Protein AF-A0A7C7SSS0-F1 (afdb_monomer_lite)

Foldseek 3Di:
DPDDDVPDDDDDDPVRVLLVQLVVCVVVPHDLLVSLVVSCVVCVVVPVDSVVSSVVSVVSCVVPPD

Structure (mmCIF, N/CA/C/O backbone):
data_AF-A0A7C7SSS0-F1
#
_entry.id   AF-A0A7C7SSS0-F1
#
loop_
_atom_site.group_PDB
_atom_site.id
_atom_site.type_symbol
_atom_site.label_atom_id
_atom_site.label_alt_id
_atom_site.label_comp_id
_atom_site.label_asym_id
_atom_site.label_entity_id
_atom_site.label_seq_id
_atom_site.pdbx_PDB_ins_code
_atom_site.Cartn_x
_atom_site.Cartn_y
_atom_site.Cartn_z
_atom_site.occupancy
_atom_site.B_iso_or_equiv
_atom_site.auth_seq_id
_atom_site.auth_comp_id
_atom_site.auth_asym_id
_atom_site.auth_atom_id
_atom_site.pdbx_PDB_model_num
ATOM 1 N N . MET A 1 1 ? 25.924 9.415 -15.314 1.00 49.38 1 MET A N 1
ATOM 2 C CA . MET A 1 1 ? 24.994 8.543 -16.065 1.00 49.38 1 MET A CA 1
ATOM 3 C C . MET A 1 1 ? 25.316 7.094 -15.704 1.00 49.38 1 MET A C 1
ATOM 5 O O . MET A 1 1 ? 26.414 6.648 -16.010 1.00 49.38 1 MET A O 1
ATOM 9 N N . ARG A 1 2 ? 24.456 6.386 -14.956 1.00 62.81 2 ARG A N 1
ATOM 10 C CA . ARG A 1 2 ? 24.651 4.940 -14.709 1.00 62.81 2 ARG A CA 1
ATOM 11 C C . ARG A 1 2 ? 24.367 4.216 -16.028 1.00 62.81 2 ARG A C 1
ATOM 13 O O . ARG A 1 2 ? 23.336 4.484 -16.638 1.00 62.81 2 ARG A O 1
ATOM 20 N N . LYS A 1 3 ? 25.280 3.356 -16.491 1.00 60.88 3 LYS A N 1
ATOM 21 C CA . LYS A 1 3 ? 25.061 2.507 -17.673 1.00 60.88 3 LYS A CA 1
ATOM 22 C C . LYS A 1 3 ? 23.885 1.569 -17.372 1.00 60.88 3 LYS A C 1
ATOM 24 O O . LYS A 1 3 ? 24.049 0.636 -16.593 1.00 60.88 3 LYS A O 1
ATOM 29 N N . CYS A 1 4 ? 22.709 1.839 -17.937 1.00 64.75 4 CYS A N 1
ATOM 30 C CA . CYS A 1 4 ? 21.628 0.857 -17.985 1.00 64.75 4 CYS A CA 1
ATOM 31 C C . CYS A 1 4 ? 21.960 -0.100 -19.124 1.00 64.75 4 CYS A C 1
ATOM 33 O O . CYS A 1 4 ? 21.865 0.273 -20.290 1.00 64.75 4 CYS A O 1
ATOM 35 N N . ASN A 1 5 ? 22.439 -1.292 -18.777 1.00 75.50 5 ASN A N 1
ATOM 36 C CA . ASN A 1 5 ? 22.553 -2.371 -19.744 1.00 75.50 5 ASN A CA 1
ATOM 37 C C . ASN A 1 5 ? 21.141 -2.912 -20.011 1.00 75.50 5 ASN A C 1
ATOM 39 O O . ASN A 1 5 ? 20.395 -3.092 -19.050 1.00 75.50 5 ASN A O 1
ATOM 43 N N . GLY A 1 6 ? 20.768 -3.142 -21.271 1.00 80.00 6 GLY A N 1
ATOM 44 C CA . GLY A 1 6 ? 19.416 -3.598 -21.630 1.00 80.00 6 GLY A CA 1
ATOM 45 C C . GLY A 1 6 ? 19.030 -4.927 -20.969 1.00 80.00 6 GLY A C 1
ATOM 46 O O . GLY A 1 6 ? 17.869 -5.130 -20.638 1.00 80.00 6 GLY A O 1
ATOM 47 N N . ASP A 1 7 ? 20.020 -5.777 -20.692 1.00 87.38 7 ASP A N 1
ATOM 48 C CA . ASP A 1 7 ? 19.867 -7.063 -20.002 1.00 87.38 7 ASP A CA 1
ATOM 49 C C . ASP A 1 7 ? 19.821 -6.968 -18.464 1.00 87.38 7 ASP A C 1
ATOM 51 O O . ASP A 1 7 ? 19.719 -7.985 -17.778 1.00 87.38 7 ASP A O 1
ATOM 55 N N . PHE A 1 8 ? 19.948 -5.774 -17.874 1.00 83.44 8 PHE A N 1
ATOM 56 C CA . PHE A 1 8 ? 19.896 -5.635 -16.419 1.00 83.44 8 PHE A CA 1
ATOM 57 C C . PHE A 1 8 ? 18.466 -5.834 -15.905 1.00 83.44 8 PHE A C 1
ATOM 59 O O . PHE A 1 8 ? 17.583 -5.024 -16.179 1.00 83.44 8 PHE A O 1
ATOM 66 N N . VAL A 1 9 ? 18.262 -6.872 -15.092 1.00 82.81 9 VAL A N 1
ATOM 67 C CA . VAL A 1 9 ? 16.991 -7.133 -14.407 1.00 82.81 9 VAL A CA 1
ATOM 68 C C . VAL A 1 9 ? 17.042 -6.517 -13.002 1.00 82.81 9 VAL A C 1
ATOM 70 O O . VAL A 1 9 ? 17.717 -7.062 -12.123 1.00 82.81 9 VAL A O 1
ATOM 73 N N . PRO A 1 10 ? 16.369 -5.378 -12.746 1.00 82.94 10 PRO A N 1
ATOM 74 C CA . PRO A 1 10 ? 16.316 -4.806 -11.410 1.00 82.94 10 PRO A CA 1
ATOM 75 C C . PRO A 1 10 ? 15.498 -5.708 -10.486 1.00 82.94 10 PRO A C 1
ATOM 77 O O . PRO A 1 10 ? 14.416 -6.170 -10.839 1.00 82.94 10 PRO A O 1
ATOM 80 N N . SER A 1 11 ? 15.998 -5.915 -9.273 1.00 87.00 11 SER A N 1
ATOM 81 C CA . SER A 1 11 ? 15.206 -6.496 -8.190 1.00 87.00 11 SER A CA 1
ATOM 82 C C . SER A 1 11 ? 14.649 -5.363 -7.329 1.00 87.00 11 SER A C 1
ATOM 84 O O . SER A 1 11 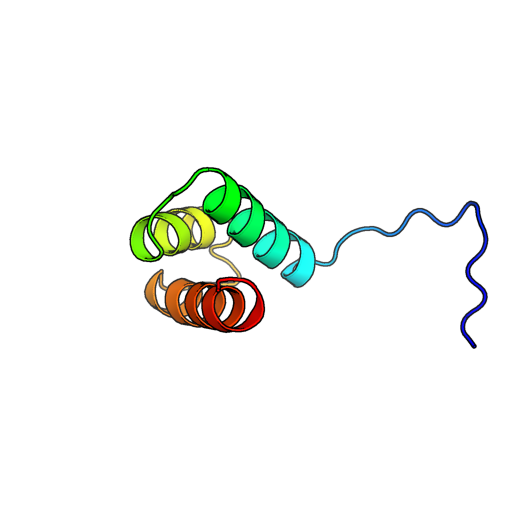? 15.418 -4.465 -6.962 1.00 87.00 11 SER A O 1
ATOM 86 N N . PRO A 1 12 ? 13.341 -5.356 -7.021 1.00 86.94 12 PRO A N 1
ATOM 87 C CA . PRO A 1 12 ? 12.769 -4.332 -6.165 1.00 86.94 12 PRO A CA 1
ATOM 88 C C . PRO A 1 12 ? 13.404 -4.413 -4.777 1.00 86.94 12 PRO A C 1
ATOM 90 O O . PRO A 1 12 ? 13.651 -5.490 -4.236 1.00 86.94 12 PRO A O 1
ATOM 93 N N . THR A 1 13 ? 13.706 -3.251 -4.207 1.00 92.56 13 THR A N 1
ATOM 94 C CA . THR A 1 13 ? 14.071 -3.168 -2.794 1.00 92.56 13 THR A CA 1
ATOM 95 C C . THR A 1 13 ? 12.833 -3.420 -1.942 1.00 92.56 13 THR A C 1
ATOM 97 O O . THR A 1 13 ? 11.709 -3.258 -2.409 1.00 92.56 13 THR A O 1
ATOM 100 N N . ARG A 1 14 ? 13.028 -3.714 -0.655 1.00 91.31 14 ARG A N 1
ATOM 101 C CA . ARG A 1 14 ? 11.908 -3.900 0.275 1.00 91.31 14 ARG A CA 1
ATOM 102 C C . ARG A 1 14 ? 10.968 -2.681 0.335 1.00 91.31 14 ARG A C 1
ATOM 104 O O . ARG A 1 14 ? 9.763 -2.871 0.430 1.00 91.31 14 ARG A O 1
ATOM 111 N N . ASP A 1 15 ? 11.485 -1.449 0.234 1.00 92.31 15 ASP A N 1
ATOM 112 C CA . ASP A 1 15 ? 10.639 -0.242 0.096 1.00 92.31 15 ASP A CA 1
ATOM 113 C C . ASP A 1 15 ? 9.822 -0.275 -1.204 1.00 92.31 15 ASP A C 1
ATOM 115 O O . ASP A 1 15 ? 8.624 -0.023 -1.173 1.00 92.31 15 ASP A O 1
ATOM 119 N N . ALA A 1 16 ? 10.439 -0.639 -2.333 1.00 93.56 16 ALA A N 1
ATOM 120 C CA . ALA A 1 16 ? 9.739 -0.714 -3.614 1.00 93.56 16 ALA A CA 1
ATOM 121 C C . ALA A 1 16 ? 8.661 -1.813 -3.634 1.00 93.56 16 ALA A C 1
ATOM 123 O O . ALA A 1 16 ? 7.609 -1.623 -4.238 1.00 93.56 16 ALA A O 1
ATOM 124 N N . GLU A 1 17 ? 8.888 -2.944 -2.959 1.00 95.19 17 GLU A N 1
ATOM 125 C CA . GLU A 1 17 ? 7.877 -3.996 -2.790 1.00 95.19 17 GLU A CA 1
ATOM 126 C C . GLU A 1 17 ? 6.672 -3.506 -1.973 1.00 95.19 17 GLU A C 1
ATOM 128 O O . GLU A 1 17 ? 5.526 -3.798 -2.318 1.00 95.19 17 GLU A O 1
ATOM 133 N N . ILE A 1 18 ? 6.922 -2.740 -0.905 1.00 95.50 18 ILE A N 1
ATOM 134 C CA . ILE A 1 18 ? 5.875 -2.140 -0.070 1.00 95.50 18 ILE A CA 1
ATOM 135 C C . ILE A 1 18 ? 5.067 -1.124 -0.875 1.00 95.50 18 ILE A C 1
ATOM 137 O O . ILE A 1 18 ? 3.839 -1.216 -0.918 1.00 95.50 18 ILE A O 1
ATOM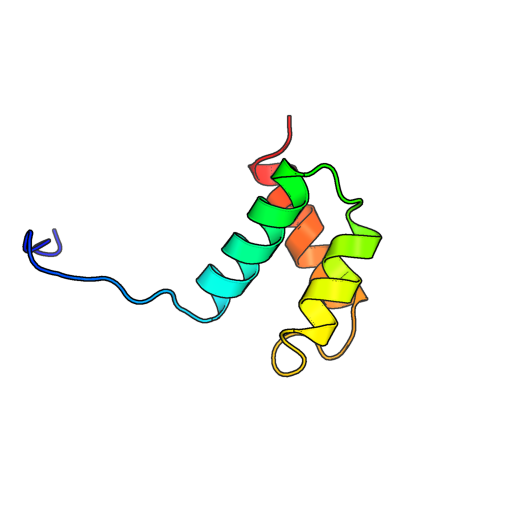 141 N N . ASP A 1 19 ? 5.748 -0.179 -1.524 1.00 94.81 19 ASP A N 1
ATOM 142 C CA . ASP A 1 19 ? 5.104 0.867 -2.316 1.00 94.81 19 ASP A CA 1
ATOM 143 C C . ASP A 1 19 ? 4.294 0.246 -3.467 1.00 94.81 19 ASP A C 1
ATOM 145 O O . ASP A 1 19 ? 3.151 0.635 -3.703 1.00 94.81 19 ASP A O 1
ATOM 149 N N . GLY A 1 20 ? 4.835 -0.786 -4.125 1.00 95.00 20 GLY A N 1
ATOM 150 C CA . GLY A 1 20 ? 4.136 -1.547 -5.160 1.00 95.00 20 GLY A CA 1
ATOM 151 C C . GLY A 1 20 ? 2.858 -2.218 -4.653 1.00 95.00 20 GLY A C 1
ATOM 152 O O . GLY A 1 20 ? 1.816 -2.100 -5.292 1.00 95.00 2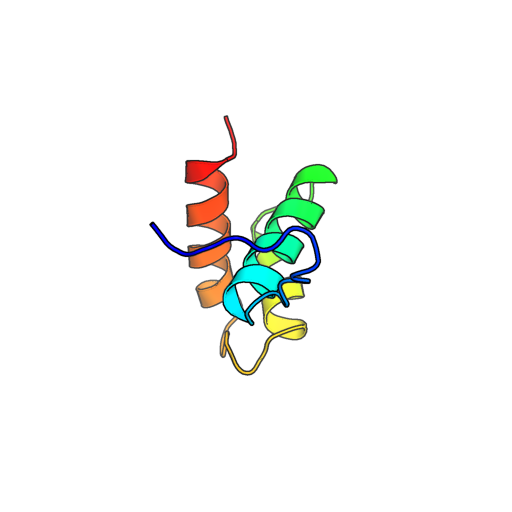0 GLY A O 1
ATOM 153 N N . MET A 1 21 ? 2.901 -2.863 -3.481 1.00 96.06 21 MET A N 1
ATOM 154 C CA . MET A 1 21 ? 1.709 -3.464 -2.870 1.00 96.06 21 MET A CA 1
ATOM 155 C C . MET A 1 21 ? 0.649 -2.412 -2.516 1.00 96.06 21 MET A C 1
ATOM 157 O O . MET A 1 21 ? -0.541 -2.652 -2.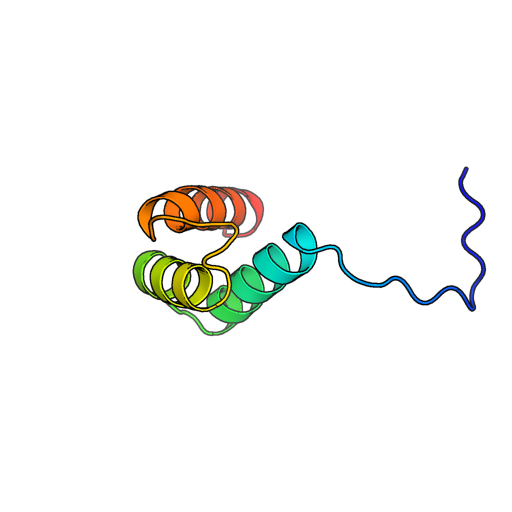701 1.00 96.06 21 MET A O 1
ATOM 161 N N . ILE A 1 22 ? 1.057 -1.249 -2.002 1.00 95.75 22 ILE A N 1
ATOM 162 C CA . ILE A 1 22 ? 0.127 -0.157 -1.682 1.00 95.75 22 ILE A CA 1
ATOM 163 C C . ILE A 1 22 ? -0.575 0.336 -2.952 1.00 95.75 22 ILE A C 1
ATOM 165 O O . ILE A 1 22 ? -1.796 0.484 -2.953 1.00 95.75 22 ILE A O 1
ATOM 169 N N . LEU A 1 23 ? 0.179 0.549 -4.034 1.00 95.50 23 LEU A N 1
ATOM 170 C CA . LEU A 1 23 ? -0.360 1.020 -5.311 1.00 95.50 23 LEU A CA 1
ATOM 171 C C . LEU A 1 23 ? -1.280 -0.010 -5.983 1.00 95.50 23 LEU A C 1
ATOM 173 O O . LEU A 1 23 ? -2.313 0.371 -6.532 1.00 95.50 23 LEU A O 1
ATOM 177 N N . ASP A 1 24 ? -0.957 -1.302 -5.900 1.00 95.75 24 ASP A N 1
ATOM 178 C CA . ASP A 1 24 ? -1.843 -2.377 -6.366 1.00 95.75 24 ASP A CA 1
ATOM 179 C C . ASP A 1 24 ? -3.194 -2.332 -5.634 1.00 95.75 24 ASP A C 1
ATOM 181 O O . ASP A 1 24 ? -4.257 -2.300 -6.258 1.00 95.75 24 ASP A O 1
ATOM 185 N N . LEU A 1 25 ? -3.160 -2.191 -4.304 1.00 95.38 25 LEU A N 1
ATOM 186 C CA . LEU A 1 25 ? -4.370 -2.091 -3.493 1.00 95.38 25 LEU A CA 1
ATOM 187 C C . LEU A 1 25 ? -5.156 -0.785 -3.731 1.00 95.38 25 LEU A C 1
ATOM 189 O O . LEU A 1 25 ? -6.385 -0.795 -3.620 1.00 95.38 25 LEU A O 1
ATOM 193 N N . PHE A 1 26 ? -4.490 0.321 -4.092 1.00 92.88 26 PHE A N 1
ATOM 194 C CA . PHE A 1 26 ? -5.167 1.541 -4.563 1.00 92.88 26 PHE A CA 1
ATOM 195 C C . PHE A 1 26 ? -5.938 1.281 -5.847 1.00 92.88 26 PHE A C 1
ATOM 197 O O . PHE A 1 26 ? -7.099 1.674 -5.952 1.00 92.88 26 PHE A O 1
ATOM 204 N N . SER A 1 27 ? -5.313 0.597 -6.808 1.00 93.12 27 SER A N 1
ATOM 205 C CA . SER A 1 27 ? -5.908 0.345 -8.122 1.00 93.12 27 SER A CA 1
ATOM 206 C C . SER A 1 27 ? -7.203 -0.465 -8.047 1.00 93.12 27 SER A C 1
ATOM 208 O O . SER A 1 27 ? -8.028 -0.374 -8.955 1.00 93.12 27 SER A O 1
ATOM 210 N N . ILE A 1 28 ? -7.399 -1.244 -6.983 1.00 94.62 28 ILE A N 1
ATOM 211 C CA . ILE A 1 28 ? -8.619 -2.028 -6.749 1.00 94.62 28 ILE A CA 1
ATOM 212 C C . ILE A 1 28 ? -9.590 -1.365 -5.753 1.00 94.62 28 ILE A C 1
ATOM 214 O O . ILE A 1 28 ? -10.557 -1.994 -5.325 1.00 94.62 28 ILE A O 1
ATOM 218 N N . GLY A 1 29 ? -9.354 -0.102 -5.376 1.00 93.12 29 GLY A N 1
ATOM 219 C CA . GLY A 1 29 ? -10.276 0.702 -4.568 1.00 93.12 29 GLY A CA 1
ATOM 220 C C . GLY A 1 29 ? -10.329 0.341 -3.081 1.00 93.12 29 GLY A C 1
ATOM 221 O O . GLY A 1 29 ? -11.345 0.579 -2.427 1.00 93.12 29 GLY A O 1
ATOM 222 N N . VAL A 1 30 ? -9.269 -0.251 -2.523 1.00 95.94 30 VAL A N 1
ATOM 223 C CA . VAL A 1 30 ? -9.216 -0.567 -1.087 1.00 95.94 30 VAL A CA 1
ATOM 224 C C . VAL A 1 30 ? -8.967 0.714 -0.279 1.00 95.94 30 VAL A C 1
ATOM 226 O O . VAL A 1 30 ? -8.191 1.579 -0.678 1.00 95.94 30 VAL A O 1
ATOM 229 N N . SER A 1 31 ? -9.618 0.845 0.881 1.00 95.56 31 SER A N 1
ATOM 230 C CA . SER A 1 31 ? -9.427 2.001 1.767 1.00 95.56 31 SER A CA 1
ATOM 231 C C . SER A 1 31 ? -8.019 2.046 2.369 1.00 95.56 31 SER A C 1
ATOM 233 O O . SER A 1 31 ? -7.421 1.003 2.637 1.00 95.56 31 SER A O 1
ATOM 235 N N . LEU A 1 32 ? -7.514 3.251 2.670 1.00 94.81 32 LEU A N 1
ATOM 236 C CA . LEU A 1 32 ? -6.186 3.435 3.273 1.00 94.81 32 LEU A CA 1
ATOM 237 C C . LEU A 1 32 ? -5.993 2.595 4.539 1.00 94.81 32 LEU A C 1
ATOM 239 O O . LEU A 1 32 ? -4.976 1.928 4.671 1.00 94.81 32 LEU A O 1
ATOM 243 N N . GLU A 1 33 ? -6.988 2.539 5.426 1.00 96.19 33 GLU A N 1
ATOM 244 C CA . GLU A 1 33 ? -6.905 1.705 6.631 1.00 96.19 33 GLU A CA 1
ATOM 245 C C . GLU A 1 33 ? -6.724 0.215 6.294 1.00 96.19 33 GLU A C 1
ATOM 247 O O . GLU A 1 33 ? -5.841 -0.453 6.843 1.00 96.19 33 GLU A O 1
ATOM 252 N N . ALA A 1 34 ? -7.545 -0.320 5.385 1.00 97.00 34 ALA A N 1
ATOM 253 C CA . ALA A 1 34 ? -7.478 -1.727 5.008 1.00 97.00 34 ALA A CA 1
ATOM 254 C C . ALA A 1 34 ? -6.151 -2.062 4.309 1.00 97.00 34 ALA A C 1
ATOM 256 O O . ALA A 1 34 ? -5.602 -3.145 4.522 1.00 97.00 34 ALA A O 1
ATOM 257 N N . ILE A 1 35 ? -5.600 -1.123 3.538 1.00 96.19 35 ILE A N 1
ATOM 258 C CA . ILE A 1 35 ? -4.269 -1.231 2.934 1.00 96.19 35 ILE A CA 1
ATOM 259 C C . ILE A 1 35 ? -3.202 -1.313 4.009 1.00 96.19 35 ILE A C 1
ATOM 261 O O . ILE A 1 35 ? -2.430 -2.268 4.032 1.00 96.19 35 ILE A O 1
ATOM 265 N N . SER A 1 36 ? -3.184 -0.358 4.933 1.00 96.38 36 SER A N 1
ATOM 266 C CA . SER A 1 36 ? -2.168 -0.276 5.979 1.00 96.38 36 SER A CA 1
ATOM 267 C C . SER A 1 36 ? -2.145 -1.514 6.862 1.00 96.38 36 SER A C 1
ATOM 269 O O . SER A 1 36 ? -1.072 -2.020 7.179 1.00 96.38 36 SER A O 1
ATOM 271 N N . ARG A 1 37 ? -3.316 -2.072 7.191 1.00 96.88 37 ARG A N 1
ATOM 272 C CA . ARG A 1 37 ? -3.404 -3.344 7.921 1.00 96.88 37 ARG A CA 1
ATOM 273 C C . ARG A 1 37 ? -2.817 -4.506 7.121 1.00 96.88 37 ARG A C 1
ATOM 275 O O . ARG A 1 37 ? -2.020 -5.268 7.659 1.00 96.88 37 ARG A O 1
ATOM 282 N N . ARG A 1 38 ? -3.163 -4.639 5.836 1.00 96.75 38 ARG A N 1
ATOM 283 C CA . ARG A 1 38 ? -2.639 -5.713 4.969 1.00 96.75 38 ARG A CA 1
ATOM 284 C C . ARG A 1 38 ? -1.128 -5.608 4.768 1.00 96.75 38 ARG A C 1
ATOM 286 O O . ARG A 1 38 ? -0.430 -6.616 4.835 1.00 96.75 38 ARG A O 1
ATOM 293 N N . VAL A 1 39 ? -0.627 -4.395 4.558 1.00 95.81 39 VAL A N 1
ATOM 294 C CA . VAL A 1 39 ? 0.801 -4.115 4.379 1.00 95.81 39 VAL A CA 1
ATOM 295 C C . VAL A 1 39 ? 1.570 -4.395 5.669 1.00 95.81 39 VAL A C 1
ATOM 297 O O . VAL A 1 39 ? 2.593 -5.070 5.620 1.00 95.81 39 VAL A O 1
ATOM 300 N N . ALA A 1 40 ? 1.065 -3.980 6.832 1.00 96.44 40 ALA A N 1
ATOM 301 C CA . ALA A 1 40 ? 1.723 -4.260 8.109 1.00 96.44 40 ALA A CA 1
ATOM 302 C C . ALA A 1 40 ? 1.781 -5.763 8.432 1.00 96.44 40 ALA A C 1
ATOM 304 O O . ALA A 1 40 ? 2.807 -6.249 8.898 1.00 96.44 40 ALA A O 1
ATOM 305 N N . VAL A 1 41 ? 0.731 -6.524 8.099 1.00 96.12 41 VAL A N 1
ATOM 306 C CA . VAL A 1 41 ? 0.739 -7.994 8.222 1.00 96.12 41 VAL A CA 1
ATOM 307 C C . VAL A 1 41 ? 1.763 -8.632 7.281 1.00 96.12 41 VAL A C 1
ATOM 309 O O . VAL A 1 41 ? 2.429 -9.596 7.652 1.00 96.12 41 VAL A O 1
ATOM 312 N N . ARG A 1 42 ? 1.905 -8.110 6.056 1.00 95.00 42 ARG A N 1
ATOM 313 C CA . ARG A 1 42 ? 2.841 -8.652 5.063 1.00 95.00 42 ARG A CA 1
ATOM 314 C C . ARG A 1 42 ? 4.298 -8.288 5.357 1.00 95.00 42 ARG A C 1
ATOM 316 O O . ARG A 1 42 ? 5.187 -9.076 5.023 1.00 95.00 42 ARG A O 1
ATOM 323 N N . PHE A 1 43 ? 4.528 -7.131 5.977 1.00 94.88 43 PHE A N 1
ATOM 324 C CA . PHE A 1 43 ? 5.844 -6.558 6.258 1.00 94.88 43 PHE A CA 1
ATOM 325 C C . PHE A 1 43 ? 6.003 -6.160 7.742 1.00 94.88 43 PHE A C 1
ATOM 327 O O . PHE A 1 43 ? 6.270 -4.991 8.037 1.00 94.88 43 PHE A O 1
ATOM 334 N N . PRO A 1 44 ? 5.912 -7.116 8.687 1.00 93.69 44 PRO A N 1
ATOM 335 C CA . PRO A 1 44 ? 5.987 -6.821 10.122 1.00 93.69 44 PRO A CA 1
ATOM 336 C C . PRO A 1 44 ? 7.365 -6.298 10.555 1.00 93.69 44 PRO A C 1
ATOM 338 O O . PRO A 1 44 ? 7.476 -5.548 11.514 1.00 93.69 44 PRO A O 1
ATOM 341 N N . ASP A 1 45 ? 8.418 -6.644 9.809 1.00 92.50 45 ASP A N 1
ATOM 342 C CA . ASP A 1 45 ? 9.785 -6.138 10.008 1.00 92.50 45 ASP A CA 1
ATOM 343 C C . ASP A 1 45 ? 9.909 -4.625 9.761 1.00 92.50 45 ASP A C 1
ATOM 345 O O . ASP A 1 45 ? 10.787 -3.963 10.307 1.00 92.50 45 ASP A O 1
ATOM 349 N N . ARG A 1 46 ? 9.025 -4.069 8.926 1.00 93.12 46 ARG A N 1
ATOM 350 C CA . ARG A 1 46 ? 9.044 -2.652 8.536 1.00 93.12 46 ARG A CA 1
ATOM 351 C C . ARG A 1 46 ? 7.987 -1.832 9.250 1.00 93.12 46 ARG A C 1
ATOM 353 O O . ARG A 1 46 ? 8.174 -0.631 9.414 1.00 93.12 46 ARG A O 1
ATOM 360 N N . PHE A 1 47 ? 6.902 -2.473 9.665 1.00 93.94 47 PHE A N 1
ATOM 361 C CA . PHE A 1 47 ? 5.792 -1.828 10.339 1.00 93.94 47 PHE A CA 1
ATOM 362 C C . PHE A 1 47 ? 5.455 -2.603 11.606 1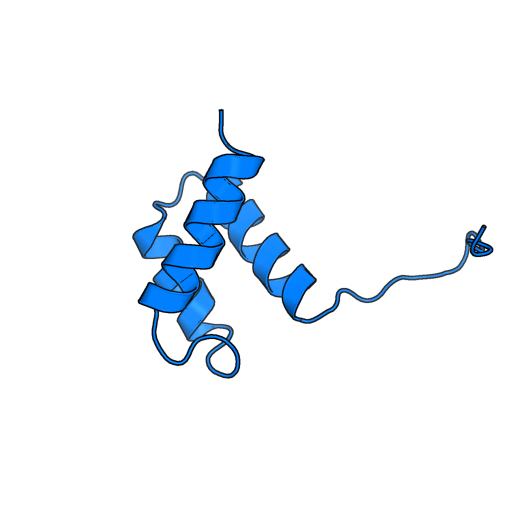.00 93.94 47 PHE A C 1
ATOM 364 O O . PHE A 1 47 ? 4.685 -3.560 11.570 1.00 93.94 47 PHE A O 1
ATOM 371 N N . SER A 1 48 ? 6.002 -2.153 12.736 1.00 91.19 48 SER A N 1
ATOM 372 C CA . SER A 1 48 ? 5.656 -2.712 14.049 1.00 91.19 48 SER A CA 1
ATOM 373 C C . SER A 1 48 ? 4.179 -2.495 14.392 1.00 91.19 48 SER A C 1
ATOM 375 O O . SER A 1 48 ? 3.597 -3.265 15.148 1.00 91.19 48 SER A O 1
ATOM 377 N N . GLU A 1 49 ? 3.570 -1.452 13.822 1.00 94.12 49 GLU A N 1
ATOM 378 C CA . GLU A 1 49 ? 2.158 -1.115 13.979 1.00 94.12 49 GLU A CA 1
ATOM 379 C C . GLU A 1 49 ? 1.558 -0.693 12.635 1.00 94.12 49 GLU A C 1
ATOM 381 O O . GLU A 1 49 ? 2.213 -0.041 11.815 1.00 94.12 49 GLU A O 1
ATOM 386 N N . TRP A 1 50 ? 0.284 -1.017 12.408 1.00 94.62 50 TRP A N 1
ATOM 387 C CA . TRP A 1 50 ? -0.388 -0.708 11.143 1.00 94.62 50 TRP A CA 1
ATOM 388 C C . TRP A 1 50 ? -0.547 0.800 10.905 1.00 94.62 50 TRP A C 1
ATOM 390 O O . TRP A 1 50 ? -0.592 1.236 9.758 1.00 94.62 50 TRP A O 1
ATOM 400 N N . GLN A 1 51 ? -0.554 1.615 11.960 1.00 95.62 51 GLN A N 1
ATOM 401 C CA . GLN A 1 51 ? -0.581 3.074 11.869 1.00 95.62 51 GLN A CA 1
ATOM 402 C C . GLN A 1 51 ? 0.691 3.634 11.212 1.00 95.62 51 GLN A C 1
ATOM 404 O O . GLN A 1 51 ? 0.623 4.638 10.509 1.00 95.62 51 GLN A O 1
ATOM 409 N N . GLN A 1 52 ? 1.842 2.967 11.348 1.00 94.50 52 GLN A N 1
ATOM 410 C CA . GLN A 1 52 ? 3.061 3.371 10.636 1.00 94.50 52 GLN A CA 1
ATOM 411 C C . GLN A 1 52 ? 2.933 3.117 9.125 1.00 94.50 52 GLN A C 1
ATOM 413 O O . GLN A 1 52 ? 3.360 3.937 8.309 1.00 94.50 52 GLN A O 1
ATOM 418 N N . ALA A 1 53 ? 2.274 2.018 8.741 1.00 94.44 53 ALA A N 1
ATOM 419 C CA . ALA A 1 53 ? 1.932 1.744 7.346 1.00 94.44 53 ALA A CA 1
ATOM 420 C C .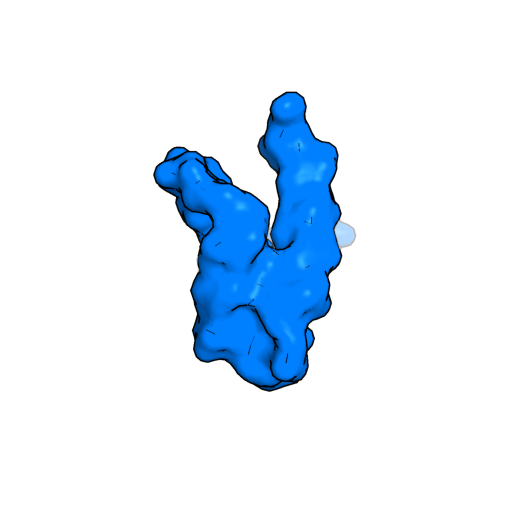 ALA A 1 53 ? 0.872 2.722 6.804 1.00 94.44 53 ALA A C 1
ATOM 422 O O . ALA A 1 53 ? 0.826 2.969 5.599 1.00 94.44 53 ALA A O 1
ATOM 423 N N . LEU A 1 54 ? 0.039 3.307 7.673 1.00 96.12 54 LEU A N 1
ATOM 424 C CA . LEU A 1 54 ? -0.924 4.348 7.302 1.00 96.12 54 LEU A CA 1
ATOM 425 C C . LEU A 1 54 ? -0.246 5.641 6.885 1.00 96.12 54 LEU A C 1
ATOM 427 O O . LEU A 1 54 ? -0.644 6.209 5.872 1.00 96.12 54 LEU A O 1
ATOM 431 N N . THR A 1 55 ? 0.811 6.059 7.578 1.00 95.38 55 THR A N 1
ATOM 432 C CA . THR A 1 55 ? 1.606 7.217 7.152 1.00 95.38 55 THR A CA 1
ATOM 433 C C . THR A 1 55 ? 2.151 7.013 5.739 1.00 95.38 55 THR A C 1
ATOM 435 O O . THR A 1 55 ? 1.936 7.858 4.873 1.00 95.38 55 THR A O 1
ATOM 438 N N . ARG A 1 56 ? 2.763 5.853 5.459 1.00 92.81 56 ARG A N 1
ATOM 439 C CA . ARG A 1 56 ? 3.301 5.544 4.123 1.00 92.81 56 ARG A CA 1
ATOM 440 C C . ARG A 1 56 ? 2.224 5.462 3.042 1.00 92.81 56 ARG A C 1
ATOM 442 O O . ARG A 1 56 ? 2.401 6.032 1.967 1.00 92.81 56 ARG A O 1
ATOM 449 N N . ALA A 1 57 ? 1.101 4.801 3.324 1.00 94.38 57 ALA A N 1
ATOM 450 C CA . ALA A 1 57 ? -0.026 4.760 2.396 1.00 94.38 57 ALA A CA 1
ATOM 451 C C . ALA A 1 57 ? -0.604 6.164 2.149 1.00 94.38 57 ALA A C 1
ATOM 453 O O . ALA A 1 57 ? -0.880 6.519 1.009 1.00 94.38 57 ALA A O 1
ATOM 454 N N . GLY A 1 58 ? -0.720 6.999 3.183 1.00 94.69 58 GLY A N 1
ATOM 455 C CA . GLY A 1 58 ? -1.160 8.389 3.061 1.00 94.69 58 GLY A CA 1
ATOM 456 C C . GLY A 1 58 ? -0.223 9.236 2.199 1.00 94.69 58 GLY A C 1
ATOM 457 O O . GLY A 1 58 ? -0.689 9.965 1.327 1.00 94.69 58 GLY A O 1
ATOM 458 N N . GLU A 1 59 ? 1.093 9.095 2.365 1.00 94.31 59 GLU A N 1
ATOM 459 C CA . GLU A 1 59 ? 2.074 9.767 1.508 1.00 94.31 59 GLU A CA 1
ATOM 460 C C . GLU A 1 59 ? 1.948 9.351 0.038 1.00 94.31 59 GLU A C 1
ATOM 462 O O . GLU A 1 59 ? 1.985 10.204 -0.847 1.00 94.31 59 GLU A O 1
ATOM 467 N N . LEU A 1 60 ? 1.792 8.054 -0.241 1.00 93.75 60 LEU A N 1
ATOM 468 C CA . LEU A 1 60 ? 1.591 7.559 -1.606 1.00 93.75 60 LEU A CA 1
ATOM 469 C C . LEU A 1 60 ? 0.259 8.028 -2.184 1.00 93.75 60 LEU A C 1
ATOM 471 O O . LEU A 1 60 ? 0.206 8.410 -3.350 1.00 93.75 60 LEU A O 1
ATOM 475 N N . SER A 1 61 ? -0.797 8.059 -1.371 1.00 92.88 61 SER A N 1
ATOM 476 C CA . SER A 1 61 ? -2.092 8.609 -1.765 1.00 92.88 61 SER A CA 1
ATOM 477 C C . SER A 1 61 ? -1.957 10.077 -2.137 1.00 92.88 61 SER A C 1
ATOM 479 O O . SER A 1 61 ? -2.460 10.481 -3.171 1.00 92.88 61 SER A O 1
ATOM 481 N N . PHE A 1 62 ? -1.238 10.875 -1.352 1.00 92.25 62 PHE A N 1
ATOM 482 C CA . PHE A 1 62 ? -1.023 12.283 -1.674 1.00 92.25 62 PHE A CA 1
ATOM 483 C C . PHE A 1 62 ? -0.207 12.477 -2.963 1.00 92.25 62 PHE A C 1
ATOM 485 O O . PHE A 1 62 ? -0.447 13.416 -3.715 1.00 92.25 62 PHE A O 1
ATOM 492 N N . ARG A 1 63 ? 0.762 11.592 -3.232 1.00 92.06 63 ARG A N 1
ATOM 493 C CA . ARG A 1 63 ? 1.613 11.671 -4.431 1.00 92.06 63 ARG A CA 1
ATOM 494 C C . ARG A 1 63 ? 0.923 11.190 -5.708 1.00 92.06 63 ARG A C 1
ATOM 496 O O . ARG A 1 63 ? 1.219 11.720 -6.776 1.00 92.06 63 ARG A O 1
ATOM 503 N N . TYR A 1 64 ? 0.083 10.160 -5.614 1.00 88.56 64 TYR A N 1
ATOM 504 C CA . TYR A 1 64 ? -0.418 9.416 -6.776 1.00 88.56 64 TYR A CA 1
ATOM 505 C C . TYR A 1 64 ? -1.947 9.374 -6.899 1.00 88.56 64 TYR A C 1
ATOM 507 O O . TYR A 1 64 ? -2.444 8.979 -7.952 1.00 88.56 64 TYR A O 1
ATOM 515 N N . SER A 1 65 ? -2.697 9.787 -5.875 1.00 76.88 65 SER A N 1
ATOM 516 C CA . SER A 1 65 ? -4.149 9.976 -5.960 1.00 76.88 65 SER A CA 1
ATOM 517 C C . SER A 1 65 ? -4.467 11.432 -6.289 1.00 76.88 65 SER A C 1
ATOM 519 O O . SER A 1 65 ? -3.830 12.347 -5.772 1.00 76.88 65 SER A O 1
ATOM 521 N N . ARG A 1 66 ? -5.456 11.629 -7.163 1.00 66.50 66 ARG A N 1
ATOM 522 C CA . ARG A 1 66 ? -5.975 12.945 -7.553 1.00 66.50 66 ARG A CA 1
ATOM 523 C C . ARG A 1 66 ? -7.014 13.457 -6.564 1.00 66.50 66 ARG A C 1
ATOM 525 O O . ARG A 1 66 ? -7.775 12.608 -6.050 1.00 66.50 66 ARG A O 1
#

pLDDT: mean 90.28, std 9.73, range [49.38, 97.0]

Radius of gyration: 13.89 Å; chains: 1; bounding box: 35×22×36 Å

Secondary structure (DSSP, 8-state):
-----TT--PPPPHHHHHHHHHHHHHHTT--HHHHHHHHHHH-TTT-SSHHHHHHHHHHHHHHH--

Sequence (66 aa):
MRKCNGDFVPSPTRDAEIDGMILDLFSIGVSLEAISRRVAVRFPDRFSEWQQALTRAGELSFRYSR